Protein AF-A0A2G9UEL0-F1 (afdb_monomer_lite)

Organism: Teladorsagia circumcincta (NCBI:txid45464)

Secondary structure (DSSP, 8-state):
-PPPPPHHHHHHHHHHHHHHHHHHHHHHHTTSS-HHHHHTT-HHHHHHHHHHHHHHHHHT-TTSTT-SSS-GGGS-TTTGGGHHHHHHHHHHHHHS-HHHHHHHHHHHH-TT---

Structure (mmCIF, N/CA/C/O backbone):
data_AF-A0A2G9UEL0-F1
#
_entry.id   AF-A0A2G9UEL0-F1
#
loop_
_atom_site.group_PDB
_atom_site.id
_atom_site.type_symbol
_atom_site.label_atom_id
_atom_site.label_alt_id
_atom_site.label_comp_id
_atom_site.label_asym_id
_atom_site.label_entity_id
_atom_site.label_seq_id
_atom_site.pdbx_PDB_ins_code
_atom_site.Cartn_x
_atom_site.Cartn_y
_atom_site.Cartn_z
_atom_site.occupancy
_atom_site.B_iso_or_equiv
_atom_site.auth_seq_id
_atom_site.auth_comp_id
_atom_site.auth_asym_id
_atom_site.auth_atom_id
_atom_site.pdbx_PDB_model_num
ATOM 1 N N . MET A 1 1 ? 29.050 15.732 -5.206 1.00 53.03 1 MET A N 1
ATOM 2 C CA . MET A 1 1 ? 27.977 15.950 -6.201 1.00 53.03 1 MET A CA 1
ATOM 3 C C . MET A 1 1 ? 26.674 15.499 -5.569 1.00 53.03 1 MET A C 1
ATOM 5 O O . MET A 1 1 ? 26.683 14.445 -4.948 1.00 53.03 1 MET A O 1
ATOM 9 N N . VAL A 1 2 ? 25.602 16.292 -5.656 1.00 52.62 2 VAL A N 1
ATOM 10 C CA . VAL A 1 2 ? 24.265 15.849 -5.226 1.00 52.62 2 VAL A CA 1
ATOM 11 C C . VAL A 1 2 ? 23.753 14.884 -6.301 1.00 52.62 2 VAL A C 1
ATOM 13 O O . VAL A 1 2 ? 23.785 15.268 -7.470 1.00 52.62 2 VAL A O 1
ATOM 16 N N . PRO A 1 3 ? 23.351 13.646 -5.967 1.00 62.38 3 PRO A N 1
ATOM 17 C CA . PRO A 1 3 ? 22.778 12.731 -6.947 1.00 62.38 3 PRO A CA 1
ATOM 18 C C . PRO A 1 3 ? 21.529 13.373 -7.556 1.00 62.38 3 PRO A C 1
ATOM 20 O O . PRO A 1 3 ? 20.581 13.687 -6.835 1.00 62.38 3 PRO A O 1
ATOM 23 N N . VAL A 1 4 ? 21.545 13.617 -8.866 1.00 65.31 4 VAL A N 1
ATOM 24 C CA . VAL A 1 4 ? 20.358 14.069 -9.596 1.00 65.31 4 VAL A CA 1
ATOM 25 C C . VAL A 1 4 ? 19.590 12.814 -9.975 1.00 65.31 4 VAL A C 1
ATOM 27 O O . VAL A 1 4 ? 20.131 11.963 -10.680 1.00 65.31 4 VAL A O 1
ATOM 30 N N . LYS A 1 5 ? 18.364 12.682 -9.467 1.00 69.75 5 LYS A N 1
ATOM 31 C CA . LYS A 1 5 ? 17.497 11.552 -9.799 1.00 69.75 5 LYS A CA 1
ATOM 32 C C . LYS A 1 5 ? 17.198 11.561 -11.294 1.00 69.75 5 LYS A C 1
ATOM 34 O O . LYS A 1 5 ? 16.999 12.623 -11.889 1.00 69.75 5 LYS A O 1
ATOM 39 N N . SER A 1 6 ? 17.170 10.385 -11.909 1.00 79.69 6 SER A N 1
ATOM 40 C CA . SER A 1 6 ? 16.733 10.276 -13.301 1.00 79.69 6 SER A CA 1
ATOM 41 C C . SER A 1 6 ? 15.241 10.620 -13.436 1.00 79.69 6 SER A C 1
ATOM 43 O O . SER A 1 6 ? 14.483 10.546 -12.470 1.00 79.69 6 SER A O 1
ATOM 45 N N . VAL A 1 7 ? 14.790 10.968 -14.648 1.00 80.56 7 VAL A N 1
ATOM 46 C CA . VAL A 1 7 ? 13.355 11.197 -14.930 1.00 80.56 7 VAL A CA 1
ATOM 47 C C . VAL A 1 7 ? 12.521 9.988 -14.490 1.00 80.56 7 VAL A C 1
ATOM 49 O O . VAL A 1 7 ? 11.516 10.142 -13.811 1.00 80.56 7 VAL A O 1
ATOM 52 N N . ARG A 1 8 ? 13.020 8.775 -14.755 1.00 79.31 8 ARG A N 1
ATOM 53 C CA . ARG A 1 8 ? 12.361 7.521 -14.363 1.00 79.31 8 ARG A CA 1
ATOM 54 C C . ARG A 1 8 ? 12.251 7.345 -12.848 1.00 79.31 8 ARG A C 1
ATOM 56 O O . ARG A 1 8 ? 11.252 6.824 -12.370 1.00 79.31 8 ARG A O 1
ATOM 63 N N . GLU A 1 9 ? 13.265 7.749 -12.087 1.00 79.44 9 GLU A N 1
ATOM 64 C CA . GLU A 1 9 ? 13.215 7.704 -10.618 1.00 79.44 9 GLU A CA 1
ATOM 65 C C . GLU A 1 9 ? 12.232 8.723 -10.041 1.00 79.44 9 GLU A C 1
ATOM 67 O O . GLU A 1 9 ? 11.626 8.468 -8.998 1.00 79.44 9 GLU A O 1
ATOM 72 N N . HIS A 1 10 ? 12.085 9.875 -10.696 1.00 84.44 10 HIS A N 1
ATOM 73 C CA . HIS A 1 10 ? 11.077 10.864 -10.336 1.00 84.44 10 HIS A CA 1
ATOM 74 C C . HIS A 1 10 ? 9.666 10.349 -10.615 1.00 84.44 10 HIS A C 1
ATOM 76 O O . HIS A 1 10 ? 8.836 10.391 -9.710 1.00 84.44 10 HIS A O 1
ATOM 82 N N . ASP A 1 11 ? 9.422 9.801 -11.805 1.00 86.44 11 ASP A N 1
ATOM 83 C CA . ASP A 1 11 ? 8.124 9.228 -12.177 1.00 86.44 11 ASP A CA 1
ATOM 84 C C . ASP A 1 11 ? 7.729 8.103 -11.212 1.00 86.44 11 ASP A C 1
ATOM 86 O O . ASP A 1 11 ? 6.661 8.141 -10.607 1.00 86.44 11 ASP A O 1
ATOM 90 N N . ALA A 1 12 ? 8.654 7.182 -10.929 1.00 85.56 12 ALA A N 1
ATOM 91 C CA . ALA A 1 12 ? 8.397 6.095 -9.994 1.00 85.56 12 ALA A CA 1
ATOM 92 C C . ALA A 1 12 ? 8.111 6.581 -8.559 1.00 85.56 12 ALA A C 1
ATOM 94 O O . ALA A 1 12 ? 7.405 5.907 -7.816 1.00 85.56 12 ALA A O 1
ATOM 95 N N . GLN A 1 13 ? 8.652 7.727 -8.130 1.00 86.50 13 GLN A N 1
ATOM 96 C CA . GLN A 1 13 ? 8.309 8.332 -6.833 1.00 86.50 13 GLN A CA 1
ATOM 97 C C . GLN A 1 13 ? 6.928 8.978 -6.840 1.00 86.50 13 GLN A C 1
ATOM 99 O O . GLN A 1 13 ? 6.229 8.912 -5.827 1.00 86.50 13 GLN A O 1
ATOM 104 N N . LEU A 1 14 ? 6.536 9.587 -7.960 1.00 90.88 14 LEU A N 1
ATOM 105 C CA . LEU A 1 14 ? 5.190 10.119 -8.135 1.00 90.88 14 LEU A CA 1
ATOM 106 C C . LEU A 1 14 ? 4.157 8.99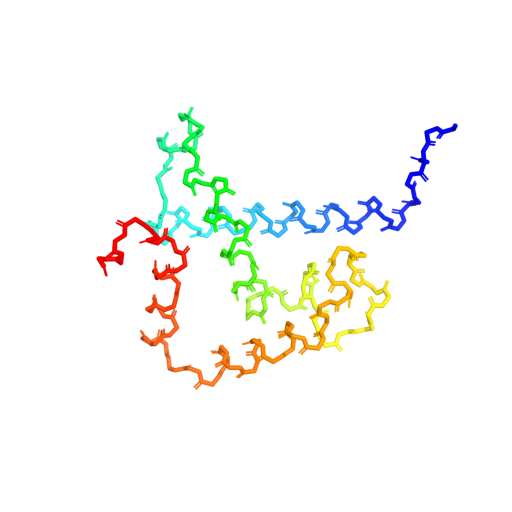3 -8.084 1.00 90.88 14 LEU A C 1
ATOM 108 O O . LEU A 1 14 ? 3.160 9.149 -7.388 1.00 90.88 14 LEU A O 1
ATOM 112 N N . ASP A 1 15 ? 4.437 7.833 -8.681 1.00 91.94 15 ASP A N 1
ATOM 113 C CA . ASP A 1 15 ? 3.547 6.668 -8.592 1.00 91.94 15 ASP A CA 1
ATOM 114 C C . ASP A 1 15 ? 3.340 6.209 -7.140 1.00 91.94 15 ASP A C 1
ATOM 116 O O . ASP A 1 15 ? 2.223 5.875 -6.739 1.00 91.94 15 ASP A O 1
ATOM 120 N N . VAL A 1 16 ? 4.392 6.231 -6.308 1.00 93.19 16 VAL A N 1
ATOM 121 C CA . VAL A 1 16 ? 4.255 5.931 -4.869 1.00 93.19 16 VAL A CA 1
ATOM 122 C C . VAL A 1 16 ? 3.408 6.986 -4.160 1.00 93.19 16 VAL A C 1
ATOM 124 O O . VAL A 1 16 ? 2.579 6.642 -3.318 1.00 93.19 16 VAL A O 1
ATOM 127 N N . ALA A 1 17 ? 3.589 8.265 -4.494 1.00 94.00 17 ALA A N 1
ATOM 128 C CA . ALA A 1 17 ? 2.796 9.345 -3.914 1.00 94.00 17 ALA A CA 1
ATOM 129 C C . ALA A 1 17 ? 1.310 9.247 -4.308 1.00 94.00 17 ALA A C 1
ATOM 131 O O . ALA A 1 17 ? 0.436 9.465 -3.464 1.00 94.00 17 ALA A O 1
ATOM 132 N N . VAL A 1 18 ? 1.020 8.866 -5.556 1.00 95.25 18 VAL A N 1
ATOM 133 C CA . VAL A 1 18 ? -0.340 8.577 -6.033 1.00 95.25 18 VAL A CA 1
ATOM 134 C C . VAL A 1 18 ? -0.926 7.406 -5.252 1.00 95.25 18 VAL A C 1
ATOM 136 O O . VAL A 1 18 ? -1.985 7.568 -4.649 1.00 95.25 18 VAL A O 1
ATOM 139 N N . LEU A 1 19 ? -0.202 6.287 -5.144 1.00 95.94 19 LEU A N 1
ATOM 140 C CA . LEU A 1 19 ? -0.636 5.128 -4.359 1.00 95.94 19 LEU A CA 1
ATOM 141 C C . LEU A 1 19 ? -0.973 5.518 -2.912 1.00 95.94 19 LEU A C 1
ATOM 143 O O . LEU A 1 19 ? -2.005 5.117 -2.381 1.00 95.94 19 LEU A O 1
ATOM 147 N N . PHE A 1 20 ? -0.128 6.316 -2.257 1.00 96.00 20 PHE A N 1
ATOM 148 C CA . PHE A 1 20 ? -0.385 6.763 -0.885 1.00 96.00 20 PHE A CA 1
ATOM 149 C C . PHE A 1 20 ? -1.616 7.665 -0.793 1.00 96.00 20 PHE A C 1
ATOM 151 O O . PHE A 1 20 ? -2.359 7.570 0.181 1.00 96.00 20 PHE A O 1
ATOM 158 N N . SER A 1 21 ? -1.864 8.496 -1.805 1.00 95.88 21 SER A N 1
ATOM 159 C CA . SER A 1 21 ? -3.047 9.359 -1.868 1.00 95.88 21 SER A CA 1
ATOM 160 C C . SER A 1 21 ? -4.333 8.541 -2.033 1.00 95.88 21 SER A C 1
ATOM 162 O O . SER A 1 21 ? -5.294 8.756 -1.296 1.00 95.88 21 SER A O 1
ATOM 16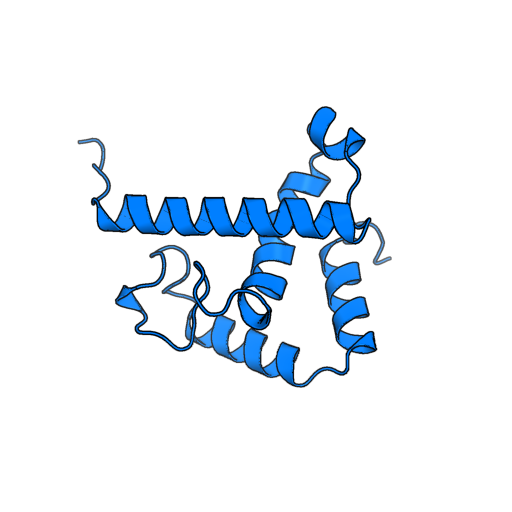4 N N . GLU A 1 22 ? -4.336 7.546 -2.924 1.00 96.25 22 GLU A N 1
ATOM 165 C CA . GLU A 1 22 ? -5.470 6.629 -3.119 1.00 96.25 22 GLU A CA 1
ATOM 166 C C . GLU A 1 22 ? -5.752 5.792 -1.864 1.00 96.25 22 GLU A C 1
ATOM 168 O O . GLU A 1 22 ? -6.900 5.553 -1.481 1.00 96.25 22 GLU A O 1
ATOM 173 N N . VAL A 1 23 ? -4.692 5.350 -1.186 1.00 96.94 23 VAL A N 1
ATOM 174 C CA . VAL A 1 23 ? -4.782 4.612 0.078 1.00 96.94 23 VAL A CA 1
ATOM 175 C C . VAL A 1 23 ? -5.312 5.506 1.194 1.00 96.94 23 VAL A C 1
ATOM 177 O O . VAL A 1 23 ? -6.173 5.064 1.949 1.00 96.94 23 VAL A O 1
ATOM 180 N N . LEU A 1 24 ? -4.858 6.755 1.291 1.00 96.19 24 LEU A N 1
ATOM 181 C CA . LEU A 1 24 ? -5.358 7.721 2.271 1.00 96.19 24 LEU A CA 1
ATOM 182 C C . LEU A 1 24 ? -6.859 7.966 2.094 1.00 96.19 24 LEU A C 1
ATOM 184 O O . LEU A 1 24 ? -7.617 7.879 3.061 1.00 96.19 24 LEU A O 1
ATOM 188 N N . GLU A 1 25 ? -7.300 8.206 0.858 1.00 95.94 25 GLU A N 1
ATOM 189 C CA . GLU A 1 25 ? -8.716 8.410 0.553 1.00 95.94 25 GLU A CA 1
ATOM 190 C C . GLU A 1 25 ? -9.550 7.172 0.910 1.00 95.94 25 GLU A C 1
ATOM 192 O O . GLU A 1 25 ? -10.606 7.274 1.544 1.00 95.94 25 GLU A O 1
ATOM 197 N N . ARG A 1 26 ? -9.062 5.978 0.557 1.00 96.12 26 ARG A N 1
ATOM 198 C CA . ARG A 1 26 ? -9.749 4.731 0.890 1.00 96.12 26 ARG A CA 1
ATOM 199 C C . ARG A 1 26 ? -9.792 4.480 2.398 1.00 96.12 26 ARG A C 1
ATOM 201 O O . ARG A 1 26 ? -10.830 4.067 2.901 1.00 96.12 26 ARG A O 1
ATOM 208 N N . ALA A 1 27 ? -8.712 4.750 3.127 1.00 95.75 27 ALA A N 1
ATOM 209 C CA . ALA A 1 27 ? -8.659 4.578 4.577 1.00 95.75 27 ALA A CA 1
ATOM 210 C C . ALA A 1 27 ? -9.665 5.488 5.298 1.00 95.75 27 ALA A C 1
ATOM 212 O O . ALA A 1 27 ? -10.313 5.039 6.243 1.00 95.75 27 ALA A O 1
ATOM 213 N N . LEU A 1 28 ? -9.861 6.718 4.809 1.00 95.50 28 LEU A N 1
ATOM 214 C CA . LEU A 1 28 ? -10.919 7.612 5.288 1.00 95.50 28 LEU A CA 1
ATOM 215 C C . LEU A 1 28 ? -12.320 7.060 4.997 1.00 95.50 28 LEU A C 1
ATOM 217 O O . LEU A 1 28 ? -13.192 7.096 5.864 1.00 95.50 28 LEU A O 1
ATOM 221 N N . ARG A 1 29 ? -12.539 6.537 3.784 1.00 95.88 29 ARG A N 1
ATOM 222 C CA . ARG A 1 29 ? -13.833 5.982 3.356 1.00 95.88 29 ARG A CA 1
ATOM 223 C C . ARG A 1 29 ? -14.234 4.734 4.144 1.00 95.88 29 ARG A C 1
ATOM 225 O O . ARG A 1 29 ? -15.405 4.560 4.451 1.00 95.88 29 ARG A O 1
ATOM 232 N N . GLU A 1 30 ? -13.264 3.886 4.470 1.00 93.62 30 GLU A N 1
ATOM 233 C CA . GLU A 1 30 ? -13.443 2.662 5.265 1.00 93.62 30 GLU A CA 1
ATOM 234 C C . GLU A 1 30 ? -13.396 2.932 6.783 1.00 93.62 30 GLU A C 1
ATOM 236 O O . GLU A 1 30 ? -13.424 1.993 7.577 1.00 93.62 30 GLU A O 1
ATOM 241 N N . HIS A 1 31 ? -13.308 4.204 7.197 1.00 93.25 31 HIS A N 1
ATOM 242 C CA . HIS A 1 31 ? -13.227 4.638 8.596 1.00 93.25 31 HIS A CA 1
ATOM 243 C C . HIS A 1 31 ? -12.071 4.002 9.395 1.00 93.25 31 HIS A C 1
ATOM 245 O O . HIS A 1 31 ? -12.178 3.820 10.606 1.00 93.25 31 HIS A O 1
ATOM 251 N N . LEU A 1 32 ? -10.960 3.671 8.727 1.00 92.44 32 LEU A N 1
ATOM 252 C CA . LEU A 1 32 ? -9.740 3.154 9.368 1.00 92.44 32 LEU A CA 1
ATOM 253 C C . LEU A 1 32 ? -8.901 4.269 10.000 1.00 92.44 32 LEU A C 1
ATOM 255 O O . LEU A 1 32 ? -8.126 4.023 10.916 1.00 92.44 32 LEU A O 1
ATOM 259 N N . ILE A 1 33 ? -9.050 5.485 9.482 1.00 93.62 33 ILE A N 1
ATOM 260 C CA . ILE A 1 33 ? -8.484 6.717 10.025 1.00 93.62 33 ILE A CA 1
ATOM 261 C C . ILE A 1 33 ? -9.545 7.811 9.957 1.00 93.62 33 ILE A C 1
ATOM 263 O O . ILE A 1 33 ? -10.502 7.732 9.180 1.00 93.62 33 ILE A O 1
ATOM 267 N N . THR A 1 34 ? -9.357 8.860 10.743 1.00 94.19 34 THR A N 1
ATOM 268 C CA . THR A 1 34 ? -10.241 10.025 10.765 1.00 94.19 34 THR A CA 1
ATOM 269 C C . THR A 1 34 ? -9.566 11.244 10.151 1.00 94.19 34 THR A C 1
ATOM 271 O O . THR A 1 34 ? -8.342 11.337 10.070 1.00 94.19 34 THR A O 1
ATOM 274 N N . LYS A 1 35 ? -10.376 12.219 9.728 1.00 94.50 35 LYS A N 1
ATOM 275 C CA . LYS A 1 35 ? -9.857 13.499 9.240 1.00 94.50 35 LYS A CA 1
ATOM 276 C C . LYS A 1 35 ? -9.106 14.266 10.333 1.00 94.50 35 LYS A C 1
ATOM 278 O O . LYS A 1 35 ? -8.092 14.882 10.040 1.00 94.50 35 LYS A O 1
ATOM 283 N N . GLU A 1 36 ? -9.562 14.169 11.580 1.00 95.50 36 GLU A N 1
ATOM 284 C CA . GLU A 1 36 ? -8.897 14.795 12.725 1.00 95.50 36 GLU A CA 1
ATOM 285 C C . GLU A 1 36 ? -7.456 14.301 12.876 1.00 95.50 36 GLU A C 1
ATOM 287 O O . GLU A 1 36 ? -6.561 15.122 13.015 1.00 95.50 36 GLU A O 1
ATOM 292 N N . GLN A 1 37 ? -7.214 12.994 12.721 1.00 93.56 37 GLN A N 1
ATOM 293 C CA . GLN A 1 37 ? -5.864 12.418 12.754 1.00 93.56 37 GLN A CA 1
ATOM 294 C C . GLN A 1 37 ? -4.955 12.946 11.635 1.00 93.56 37 GLN A C 1
ATOM 296 O O . GLN A 1 37 ? -3.745 13.057 11.815 1.00 93.56 37 GLN A O 1
ATOM 301 N N . ILE A 1 38 ? -5.517 13.283 10.472 1.00 93.56 38 ILE A N 1
ATOM 302 C CA . ILE A 1 38 ? -4.759 13.908 9.380 1.00 93.56 38 ILE A CA 1
ATOM 303 C C . ILE A 1 38 ? -4.448 15.363 9.734 1.00 93.56 38 ILE A C 1
ATOM 305 O O . ILE A 1 38 ? -3.293 15.779 9.657 1.00 93.56 38 ILE A O 1
ATOM 309 N N . ASP A 1 39 ? -5.467 16.118 10.145 1.00 94.50 39 ASP A N 1
ATOM 310 C CA . ASP A 1 39 ? -5.357 17.542 10.473 1.00 94.50 39 ASP A CA 1
ATOM 311 C C . ASP A 1 39 ? -4.429 17.776 11.685 1.00 94.50 39 ASP A C 1
ATOM 313 O O . ASP A 1 39 ? -3.754 18.803 11.766 1.00 94.50 39 ASP A O 1
ATOM 317 N N . SER A 1 40 ? -4.350 16.809 12.607 1.00 94.75 40 SER A N 1
ATOM 318 C CA . SER A 1 40 ? -3.465 16.823 13.775 1.00 94.75 40 SER A CA 1
ATOM 319 C C . SER A 1 40 ? -2.074 16.240 13.517 1.00 94.75 40 SER A C 1
ATOM 321 O O . SER A 1 40 ? -1.277 16.174 14.453 1.00 94.75 40 SER A O 1
ATOM 323 N N . PHE A 1 41 ? -1.774 15.795 12.291 1.00 91.12 41 PHE A N 1
ATOM 324 C CA . PHE A 1 41 ? -0.529 15.100 11.941 1.00 91.12 41 PHE A CA 1
ATOM 325 C C . PHE A 1 41 ? -0.233 13.895 12.852 1.00 91.12 41 PHE A C 1
ATOM 327 O O . PHE A 1 41 ? 0.906 13.692 13.278 1.00 91.12 41 PHE A O 1
ATOM 334 N N . ASP A 1 42 ? -1.261 13.105 13.175 1.00 92.56 42 ASP A N 1
ATOM 335 C CA . ASP A 1 42 ? -1.128 11.928 14.033 1.00 92.56 42 ASP A CA 1
ATOM 336 C C . ASP A 1 42 ? -0.104 10.939 13.428 1.00 92.56 42 ASP A C 1
ATOM 338 O O . ASP A 1 42 ? -0.264 10.505 12.274 1.00 92.56 42 ASP A O 1
ATOM 342 N N . PRO A 1 43 ? 0.945 10.548 14.182 1.00 90.31 43 PRO A N 1
ATOM 343 C CA . PRO A 1 43 ? 1.931 9.568 13.738 1.00 90.31 43 PRO A CA 1
ATOM 344 C C . PRO A 1 43 ? 1.323 8.256 13.233 1.00 90.31 43 PRO A C 1
ATOM 346 O O . PRO A 1 43 ? 1.914 7.607 12.363 1.00 90.31 43 PRO A O 1
ATOM 349 N N . ILE A 1 44 ? 0.140 7.866 13.722 1.00 88.25 44 ILE A N 1
ATOM 350 C CA . ILE A 1 44 ? -0.528 6.640 13.280 1.00 88.25 44 ILE A CA 1
ATOM 351 C C . ILE A 1 44 ? -0.843 6.672 11.783 1.00 88.25 44 ILE A C 1
ATOM 353 O O . ILE A 1 44 ? -0.698 5.649 11.116 1.00 88.25 44 ILE A O 1
ATOM 357 N N . VAL A 1 45 ? -1.170 7.837 11.209 1.00 91.81 45 VAL A N 1
ATOM 358 C CA . VAL A 1 45 ? -1.434 7.984 9.769 1.00 91.81 45 VAL A CA 1
ATOM 359 C C . VAL A 1 45 ? -0.149 7.740 8.978 1.00 91.81 45 VAL A C 1
ATOM 361 O O . VAL A 1 45 ? -0.152 6.998 7.994 1.00 91.81 45 VAL A O 1
ATOM 364 N N . MET A 1 46 ? 0.978 8.283 9.450 1.00 89.62 46 MET A N 1
ATOM 365 C CA . MET A 1 46 ? 2.288 8.097 8.815 1.00 89.62 46 MET A CA 1
ATOM 366 C C . MET A 1 46 ? 2.756 6.636 8.838 1.00 89.62 46 MET A C 1
ATOM 368 O O . MET A 1 46 ? 3.520 6.227 7.966 1.00 89.62 46 MET A O 1
ATOM 372 N N . ILE A 1 47 ? 2.299 5.845 9.811 1.00 89.69 47 ILE A N 1
ATOM 373 C CA . ILE A 1 47 ? 2.627 4.420 9.938 1.00 89.69 47 ILE A CA 1
ATOM 374 C C . ILE A 1 47 ? 1.639 3.546 9.156 1.00 89.69 47 ILE A C 1
ATOM 376 O O . ILE A 1 47 ? 2.051 2.612 8.464 1.00 89.69 47 ILE A O 1
ATOM 380 N N . CYS A 1 48 ? 0.341 3.829 9.255 1.00 92.62 48 CYS A N 1
ATOM 381 C CA . CYS A 1 48 ? -0.709 2.997 8.674 1.00 92.62 48 CYS A CA 1
ATOM 382 C C . CYS A 1 48 ? -0.751 3.106 7.154 1.00 92.62 48 CYS A C 1
ATOM 384 O O . CYS A 1 48 ? -0.872 2.083 6.483 1.00 92.62 48 CYS A O 1
ATOM 386 N N . ILE A 1 49 ? -0.609 4.313 6.597 1.00 95.38 49 ILE A N 1
ATOM 387 C CA . ILE A 1 49 ? -0.747 4.531 5.152 1.00 95.38 49 ILE A CA 1
ATOM 388 C C . ILE A 1 49 ? 0.286 3.745 4.340 1.00 95.38 49 ILE A C 1
ATOM 390 O O . ILE A 1 49 ? -0.135 3.008 3.448 1.00 95.38 49 ILE A O 1
ATOM 394 N N . PRO A 1 50 ? 1.598 3.766 4.650 1.00 94.50 50 PRO A N 1
ATOM 395 C CA . PRO A 1 50 ? 2.561 2.949 3.916 1.00 94.50 50 PRO A CA 1
ATOM 396 C C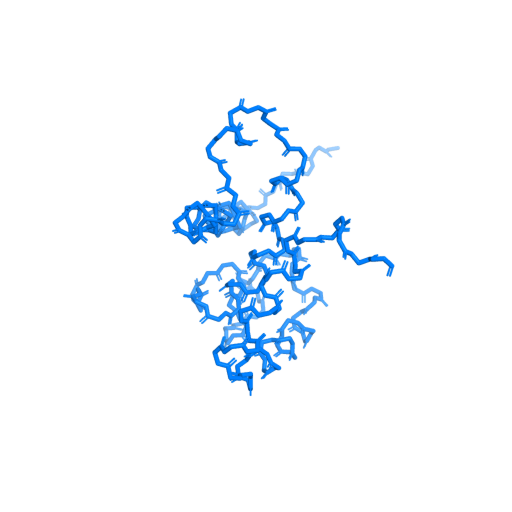 . PRO A 1 50 ? 2.256 1.450 3.978 1.00 94.50 50 PRO A C 1
ATOM 398 O O . PRO A 1 50 ? 2.478 0.731 3.007 1.00 94.50 50 PRO A O 1
ATOM 401 N N . ARG A 1 51 ? 1.723 0.953 5.100 1.00 94.56 51 ARG A N 1
ATOM 402 C CA . ARG A 1 51 ? 1.413 -0.474 5.250 1.00 94.56 51 ARG A CA 1
ATOM 403 C C . ARG A 1 51 ? 0.139 -0.872 4.514 1.00 94.56 51 ARG A C 1
ATOM 405 O O . ARG A 1 51 ? 0.125 -1.893 3.828 1.00 94.56 51 ARG A O 1
ATOM 412 N N . LEU A 1 52 ? -0.908 -0.055 4.617 1.00 96.06 52 LEU A N 1
ATOM 413 C CA . LEU A 1 52 ? -2.121 -0.213 3.821 1.00 96.06 52 LEU A CA 1
ATOM 414 C C . LEU A 1 52 ? -1.800 -0.120 2.329 1.00 96.06 52 LEU A C 1
ATOM 416 O O . LEU A 1 52 ? -2.366 -0.878 1.550 1.00 96.06 52 LEU A O 1
ATOM 420 N N . ALA A 1 53 ? -0.843 0.722 1.936 1.00 96.12 53 ALA A N 1
ATOM 421 C CA . ALA A 1 53 ? -0.382 0.819 0.559 1.00 96.12 53 ALA A CA 1
ATOM 422 C C . ALA A 1 53 ? 0.241 -0.481 0.051 1.00 96.12 53 ALA A C 1
ATOM 424 O O . ALA A 1 53 ? -0.020 -0.847 -1.090 1.00 96.12 53 ALA A O 1
ATOM 425 N N . ILE A 1 54 ? 0.973 -1.232 0.883 1.00 95.38 54 ILE A N 1
ATOM 426 C CA . ILE A 1 54 ? 1.432 -2.576 0.499 1.00 95.38 54 ILE A CA 1
ATOM 427 C C . ILE A 1 54 ? 0.242 -3.517 0.280 1.00 95.38 54 ILE A C 1
ATOM 429 O O . ILE A 1 54 ? 0.168 -4.182 -0.749 1.00 95.38 54 ILE A O 1
ATOM 433 N N . VAL A 1 55 ? -0.706 -3.575 1.220 1.00 95.69 55 VAL A N 1
ATOM 434 C CA . VAL A 1 55 ? -1.840 -4.512 1.132 1.00 95.69 55 VAL A CA 1
ATOM 435 C C . VAL A 1 55 ? -2.748 -4.174 -0.049 1.00 95.69 55 VAL A C 1
ATOM 437 O O . VAL A 1 55 ? -3.018 -5.033 -0.883 1.00 95.69 55 VAL A O 1
ATOM 440 N N . TRP A 1 56 ? -3.216 -2.930 -0.130 1.00 96.19 56 TRP A N 1
ATOM 441 C CA . TRP A 1 56 ? -4.139 -2.468 -1.164 1.00 96.19 56 TRP A CA 1
ATOM 442 C C . TRP A 1 56 ? -3.469 -2.270 -2.517 1.00 96.19 56 TRP A C 1
ATOM 444 O O . TRP A 1 56 ? -4.082 -2.605 -3.525 1.00 96.19 56 TRP A O 1
ATOM 454 N N . GLY A 1 57 ? -2.213 -1.825 -2.557 1.00 95.88 57 GLY A N 1
ATOM 455 C CA . GLY A 1 57 ? -1.433 -1.736 -3.792 1.00 95.88 57 GLY A CA 1
ATOM 456 C C . GLY A 1 57 ? -1.328 -3.067 -4.521 1.00 95.88 57 GLY A C 1
ATOM 457 O O . GLY A 1 57 ? -1.470 -3.106 -5.735 1.00 95.88 57 GLY A O 1
ATOM 458 N N . LEU A 1 58 ? -1.184 -4.171 -3.786 1.00 95.62 58 LEU A N 1
ATOM 459 C CA . LEU A 1 58 ? -1.065 -5.500 -4.385 1.00 95.62 58 LEU A CA 1
ATOM 460 C C . LEU A 1 58 ? -2.392 -6.100 -4.878 1.00 95.62 58 LEU A C 1
ATOM 462 O O . LEU A 1 58 ? -2.352 -7.023 -5.689 1.00 95.62 58 LEU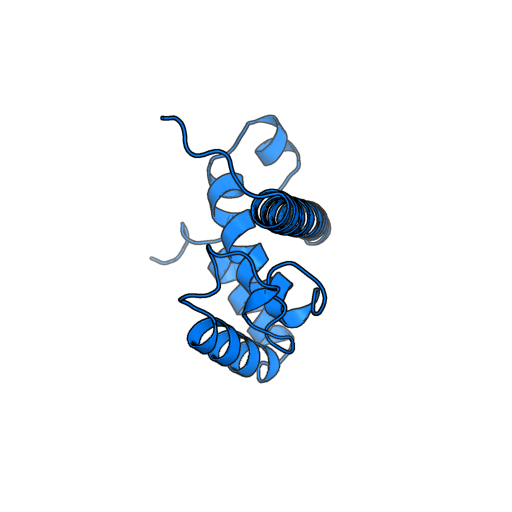 A O 1
ATOM 466 N N . ILE A 1 59 ? -3.548 -5.635 -4.387 1.00 94.88 59 ILE A N 1
ATOM 467 C CA . ILE A 1 59 ? -4.855 -6.266 -4.677 1.00 94.88 59 ILE A CA 1
ATOM 468 C C . ILE A 1 59 ? -5.851 -5.363 -5.413 1.00 94.88 59 ILE A C 1
ATOM 470 O O . ILE A 1 59 ? -6.712 -5.875 -6.120 1.00 94.88 59 ILE A O 1
ATOM 474 N N . TYR A 1 60 ? -5.768 -4.042 -5.241 1.00 93.06 60 TYR A N 1
ATOM 475 C CA . TYR A 1 60 ? -6.726 -3.080 -5.797 1.00 93.06 60 TYR A CA 1
ATOM 476 C C . TYR A 1 60 ? -6.116 -2.149 -6.847 1.00 93.06 60 TYR A C 1
ATOM 478 O O . TYR A 1 60 ? -6.867 -1.606 -7.653 1.00 93.06 60 TYR A O 1
ATOM 486 N N . TYR A 1 61 ? -4.788 -1.995 -6.870 1.00 91.19 61 TYR A N 1
ATOM 487 C CA . TYR A 1 61 ? -4.085 -1.081 -7.776 1.00 91.19 61 TYR A CA 1
ATOM 488 C C . TYR A 1 61 ? -3.066 -1.837 -8.650 1.00 91.19 61 TYR A C 1
ATOM 490 O O . TYR A 1 61 ? -1.863 -1.593 -8.544 1.00 91.19 61 TYR A O 1
ATOM 498 N N . PRO A 1 62 ? -3.522 -2.773 -9.512 1.00 82.06 62 PRO A N 1
ATOM 499 C CA . PRO A 1 62 ? -2.638 -3.655 -10.276 1.00 82.06 62 PRO A CA 1
ATOM 500 C C . PRO A 1 62 ? -1.727 -2.908 -11.255 1.00 82.06 62 PRO A C 1
ATOM 502 O O . PRO A 1 62 ? -0.652 -3.402 -11.547 1.00 82.06 62 PRO A O 1
ATOM 505 N N . GLU A 1 63 ? -2.109 -1.710 -11.705 1.00 85.88 63 GLU A N 1
ATOM 506 C CA . GLU A 1 63 ? -1.297 -0.854 -12.586 1.00 85.88 63 GLU A CA 1
ATOM 507 C C . GLU A 1 63 ? -0.522 0.240 -11.830 1.00 85.88 63 GLU A C 1
ATOM 509 O O . GLU A 1 63 ? 0.074 1.120 -12.443 1.00 85.88 63 GLU A O 1
ATOM 514 N N . GLY A 1 64 ? -0.552 0.220 -10.494 1.00 88.50 64 GLY A N 1
ATOM 515 C CA . GLY A 1 64 ? 0.101 1.224 -9.658 1.00 88.50 64 GLY A CA 1
ATO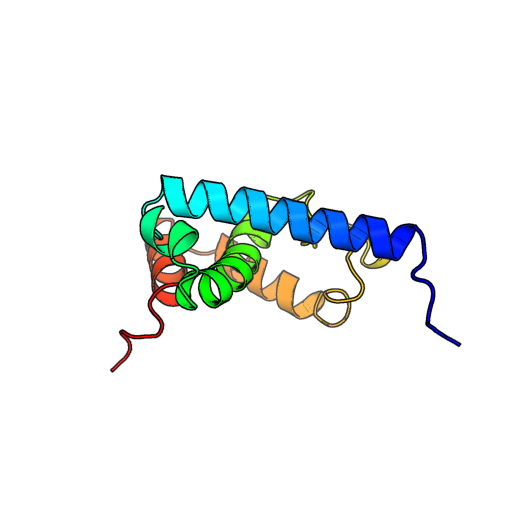M 516 C C . GLY A 1 64 ? 1.570 0.913 -9.356 1.00 88.50 64 GLY A C 1
ATOM 517 O O . GLY A 1 64 ? 2.179 -0.010 -9.897 1.00 88.50 64 GLY A O 1
ATOM 518 N N . ALA A 1 65 ? 2.131 1.641 -8.386 1.00 92.19 65 ALA A N 1
ATOM 519 C CA . ALA A 1 65 ? 3.541 1.535 -7.991 1.00 92.19 65 ALA A CA 1
ATOM 520 C C . ALA A 1 65 ? 3.996 0.137 -7.514 1.00 92.19 65 ALA A C 1
ATOM 522 O O . ALA A 1 65 ? 5.199 -0.124 -7.424 1.00 92.19 65 ALA A O 1
ATOM 523 N N . LEU A 1 66 ? 3.047 -0.745 -7.176 1.00 93.88 66 LEU A N 1
ATOM 524 C CA . LEU A 1 66 ? 3.277 -2.124 -6.735 1.00 93.88 66 LEU A CA 1
ATOM 525 C C . LEU A 1 66 ? 2.811 -3.168 -7.762 1.00 93.88 66 LEU A C 1
ATOM 527 O O . LEU A 1 66 ? 2.506 -4.298 -7.381 1.00 93.88 66 LEU A O 1
ATOM 531 N N . ASN A 1 67 ? 2.770 -2.818 -9.051 1.00 91.94 67 ASN A N 1
ATOM 532 C CA . ASN A 1 67 ? 2.490 -3.774 -10.119 1.00 91.94 67 ASN A CA 1
ATOM 533 C C . ASN A 1 67 ? 3.571 -4.870 -10.171 1.00 91.94 67 ASN A C 1
ATOM 535 O O . ASN A 1 67 ? 4.672 -4.650 -10.674 1.00 91.94 67 ASN A O 1
ATOM 539 N N . VAL A 1 68 ? 3.236 -6.063 -9.672 1.00 92.75 68 VAL A N 1
ATOM 540 C CA . VAL A 1 68 ? 4.114 -7.246 -9.685 1.00 92.75 68 VAL A CA 1
ATOM 541 C C . VAL A 1 68 ? 3.757 -8.270 -10.775 1.00 92.75 68 VAL A C 1
ATOM 543 O O . VAL A 1 68 ? 4.266 -9.393 -10.742 1.00 92.75 68 VAL A O 1
ATOM 546 N N . ASP A 1 69 ? 2.888 -7.897 -11.722 1.00 89.69 69 ASP A N 1
ATOM 547 C CA . ASP A 1 69 ? 2.636 -8.637 -12.971 1.00 89.69 69 ASP A CA 1
ATOM 548 C C . ASP A 1 69 ? 3.480 -8.111 -14.140 1.00 89.69 69 ASP A C 1
ATOM 550 O O . ASP A 1 69 ? 3.741 -8.841 -15.098 1.00 89.69 69 ASP A O 1
ATOM 554 N N . GLY A 1 70 ? 3.914 -6.850 -14.064 1.00 86.69 70 GLY A N 1
ATOM 555 C CA . GLY A 1 70 ? 4.763 -6.207 -15.061 1.00 86.69 70 GLY A CA 1
ATOM 556 C C . GLY A 1 70 ? 6.272 -6.451 -14.880 1.00 86.69 70 GLY A C 1
ATOM 557 O O . GLY A 1 70 ? 6.715 -7.069 -13.911 1.00 86.69 70 GLY A O 1
ATOM 558 N N . PRO A 1 71 ? 7.102 -5.940 -15.810 1.00 86.88 71 PRO A N 1
ATOM 559 C CA . PRO A 1 71 ? 8.561 -5.973 -15.695 1.00 86.88 71 PRO A CA 1
ATOM 560 C C . PRO A 1 71 ? 9.065 -5.255 -14.432 1.00 86.88 71 PRO A C 1
ATOM 562 O O . PRO A 1 71 ? 8.606 -4.156 -14.110 1.00 86.88 71 PRO A O 1
ATOM 565 N N . GLN A 1 72 ? 10.061 -5.826 -13.743 1.00 87.31 72 GLN A N 1
ATOM 566 C CA . GLN A 1 72 ? 10.614 -5.257 -12.501 1.00 87.31 72 GLN A CA 1
ATOM 567 C C . GLN A 1 72 ? 11.216 -3.861 -12.722 1.00 87.31 72 GLN A C 1
ATOM 569 O O . GLN A 1 72 ? 11.233 -3.028 -11.818 1.00 87.31 72 GLN A O 1
ATOM 574 N N . GLU A 1 73 ? 11.691 -3.582 -13.934 1.00 85.25 73 GLU A N 1
ATOM 575 C CA . GLU A 1 73 ? 12.286 -2.312 -14.348 1.00 85.25 73 GLU A CA 1
ATOM 576 C C . GLU A 1 73 ? 11.283 -1.150 -14.336 1.00 85.25 73 GLU A C 1
ATOM 578 O O . GLU A 1 73 ? 11.698 0.013 -14.299 1.00 85.25 73 GLU A O 1
ATOM 583 N N . ASN A 1 74 ? 9.982 -1.454 -14.364 1.00 83.56 74 ASN A N 1
ATOM 584 C CA . ASN A 1 74 ? 8.912 -0.461 -14.292 1.00 83.56 74 ASN A CA 1
ATOM 585 C C . ASN A 1 74 ? 8.562 -0.099 -12.846 1.00 83.56 74 ASN A C 1
ATOM 587 O O . ASN A 1 74 ? 8.034 0.978 -12.599 1.00 83.56 74 ASN A O 1
ATOM 591 N N . MET A 1 75 ? 8.897 -0.956 -11.878 1.00 87.06 75 MET A N 1
ATOM 592 C CA . MET A 1 75 ? 8.694 -0.643 -10.468 1.00 87.06 75 MET A CA 1
ATOM 593 C C . MET A 1 75 ? 9.743 0.344 -9.954 1.00 87.06 75 MET A C 1
ATOM 595 O O . MET A 1 75 ? 10.884 0.393 -10.434 1.00 87.06 75 MET A O 1
ATOM 599 N N . SER A 1 76 ? 9.371 1.077 -8.905 1.00 86.75 76 SER A N 1
ATOM 600 C CA . SER A 1 76 ? 10.297 1.908 -8.136 1.00 86.75 76 SER A CA 1
ATOM 601 C C . SER A 1 76 ? 11.466 1.086 -7.594 1.00 86.75 76 SER A C 1
ATOM 603 O O . SER A 1 76 ? 11.281 -0.016 -7.072 1.00 86.75 76 SER A O 1
ATOM 605 N N . GLU A 1 77 ? 12.675 1.646 -7.663 1.00 87.44 77 GLU A N 1
ATOM 606 C CA . GLU A 1 77 ? 13.903 1.036 -7.132 1.00 87.44 77 GLU A CA 1
ATOM 607 C C . GLU A 1 77 ? 13.797 0.672 -5.652 1.00 87.44 77 GLU A C 1
ATOM 609 O O . GLU A 1 77 ? 14.423 -0.286 -5.207 1.00 87.44 77 GLU A O 1
ATOM 614 N N . MET A 1 78 ? 12.946 1.383 -4.910 1.00 87.88 78 MET A N 1
ATOM 615 C CA . MET A 1 78 ? 12.623 1.075 -3.520 1.00 87.88 78 MET A CA 1
ATOM 616 C C . MET A 1 78 ? 12.012 -0.326 -3.354 1.00 87.88 78 MET A C 1
ATOM 618 O O . MET A 1 78 ? 12.274 -0.999 -2.360 1.00 87.88 78 MET A O 1
ATOM 622 N N . PHE A 1 79 ? 11.203 -0.775 -4.317 1.00 91.44 79 PHE A N 1
ATOM 623 C CA . PHE A 1 79 ? 10.451 -2.028 -4.236 1.00 91.44 79 PHE A CA 1
ATOM 624 C C . PHE A 1 79 ? 11.073 -3.175 -5.033 1.00 91.44 79 PHE A C 1
ATOM 626 O O . PHE A 1 79 ? 10.839 -4.333 -4.682 1.00 91.44 79 PHE A O 1
ATOM 633 N N . ARG A 1 80 ? 11.895 -2.891 -6.059 1.00 91.50 80 ARG A N 1
ATOM 634 C CA . ARG A 1 80 ? 12.543 -3.925 -6.895 1.00 91.50 80 ARG A CA 1
ATOM 635 C C . ARG A 1 80 ? 13.254 -5.022 -6.087 1.00 91.50 80 ARG A C 1
ATOM 637 O O . ARG A 1 80 ? 13.007 -6.193 -6.379 1.00 91.50 80 ARG A O 1
ATOM 644 N N . PRO A 1 81 ? 14.050 -4.720 -5.036 1.00 94.38 81 PRO A N 1
ATOM 645 C CA . PRO A 1 81 ? 14.706 -5.756 -4.231 1.00 94.38 81 PRO A CA 1
ATOM 646 C C . PRO A 1 81 ? 13.728 -6.739 -3.567 1.00 94.38 81 PRO A C 1
ATOM 648 O O . PRO A 1 81 ? 14.102 -7.861 -3.232 1.00 94.38 81 PRO A O 1
ATOM 651 N N . TYR A 1 82 ? 12.468 -6.334 -3.392 1.00 94.81 82 TYR A N 1
ATOM 652 C CA . TYR A 1 82 ? 11.426 -7.090 -2.703 1.00 94.81 82 TYR A CA 1
ATOM 653 C C . TYR A 1 82 ? 10.400 -7.710 -3.658 1.00 94.81 82 TYR A C 1
ATOM 655 O O . TYR A 1 82 ? 9.417 -8.278 -3.188 1.00 94.81 82 TYR A O 1
ATOM 663 N N . TYR A 1 83 ? 10.616 -7.667 -4.977 1.00 93.69 83 TYR A N 1
ATOM 664 C CA . TYR A 1 83 ? 9.651 -8.134 -5.983 1.00 93.69 83 TYR A CA 1
ATOM 665 C C . TYR A 1 83 ? 9.108 -9.546 -5.706 1.00 93.69 83 TYR A C 1
ATOM 667 O O . TYR A 1 83 ? 7.900 -9.772 -5.695 1.00 93.69 83 TYR A O 1
ATOM 675 N N . SER A 1 84 ? 9.997 -10.507 -5.419 1.00 94.56 84 SER A N 1
ATOM 676 C CA . SER A 1 84 ? 9.608 -11.892 -5.104 1.00 94.56 84 SER A CA 1
ATOM 677 C C . SER A 1 84 ? 8.763 -11.984 -3.827 1.00 94.56 84 SER A C 1
ATOM 679 O O . SER A 1 84 ? 7.814 -12.765 -3.761 1.00 94.56 84 SER A O 1
ATOM 681 N N . LEU A 1 85 ? 9.086 -11.173 -2.816 1.00 96.62 85 LEU A N 1
ATOM 682 C CA . LEU A 1 85 ? 8.338 -11.115 -1.563 1.00 96.62 85 LEU A CA 1
ATOM 683 C C . LEU A 1 85 ? 6.952 -10.500 -1.780 1.00 96.62 85 LEU A C 1
ATOM 685 O O . LEU A 1 85 ? 5.966 -11.079 -1.336 1.00 96.62 85 LEU A O 1
ATOM 689 N N . LEU A 1 86 ? 6.869 -9.383 -2.502 1.00 96.00 86 LEU A N 1
ATOM 690 C CA . LEU A 1 86 ? 5.610 -8.717 -2.840 1.00 96.00 86 LEU A CA 1
ATOM 691 C C . LEU A 1 86 ? 4.682 -9.645 -3.632 1.00 96.00 86 LEU A C 1
ATOM 693 O O . LEU A 1 86 ? 3.504 -9.759 -3.304 1.00 96.00 86 LEU A O 1
ATOM 697 N N . ASN A 1 87 ? 5.229 -10.402 -4.586 1.00 95.44 87 ASN A N 1
ATOM 698 C CA . ASN A 1 87 ? 4.488 -11.434 -5.311 1.00 95.44 87 ASN A CA 1
ATOM 699 C C . ASN A 1 87 ? 3.922 -12.522 -4.381 1.00 95.44 87 ASN A C 1
ATOM 701 O O . ASN A 1 87 ? 2.755 -12.899 -4.490 1.00 95.44 87 ASN A O 1
ATOM 705 N N . LYS A 1 88 ? 4.723 -13.014 -3.425 1.00 96.81 88 LYS A N 1
ATOM 706 C CA . LYS A 1 88 ? 4.257 -13.995 -2.428 1.00 96.81 88 LYS A CA 1
ATOM 707 C C . LYS A 1 88 ? 3.161 -13.417 -1.534 1.00 96.81 88 LYS A C 1
ATOM 709 O O . LYS A 1 88 ? 2.156 -14.086 -1.318 1.00 96.81 88 LYS A O 1
ATOM 714 N N . ILE A 1 89 ? 3.339 -12.188 -1.045 1.00 96.06 89 ILE A N 1
ATOM 715 C CA . ILE A 1 89 ? 2.344 -11.488 -0.222 1.00 96.06 89 ILE A CA 1
ATOM 716 C C . ILE A 1 89 ? 1.035 -11.351 -0.999 1.00 96.06 89 ILE A C 1
ATOM 718 O O . ILE A 1 89 ? -0.010 -11.727 -0.479 1.00 96.06 89 ILE A O 1
ATOM 722 N N . ARG A 1 90 ? 1.083 -10.901 -2.257 1.00 95.75 90 ARG A N 1
ATOM 723 C CA . ARG A 1 90 ? -0.103 -10.790 -3.112 1.00 95.75 90 ARG A CA 1
ATOM 724 C C . ARG A 1 90 ? -0.834 -12.119 -3.252 1.00 95.75 90 ARG A C 1
ATOM 726 O O . ARG A 1 90 ? -2.040 -12.169 -3.049 1.00 95.75 90 ARG A O 1
ATOM 733 N N . ASN A 1 91 ? -0.114 -13.196 -3.560 1.00 96.12 91 ASN A N 1
ATOM 734 C CA . ASN A 1 91 ? -0.726 -14.512 -3.734 1.00 96.12 91 ASN A CA 1
ATOM 735 C C . ASN A 1 91 ? -1.405 -15.000 -2.447 1.00 96.12 91 ASN A C 1
ATOM 737 O O . ASN A 1 91 ? -2.488 -15.576 -2.508 1.00 96.12 91 ASN A O 1
ATOM 741 N N . LEU A 1 92 ? -0.801 -14.733 -1.285 1.00 96.94 92 LEU A N 1
ATOM 742 C CA . LEU A 1 92 ? -1.419 -15.026 0.008 1.00 96.94 92 LEU A CA 1
ATOM 743 C C . LEU A 1 92 ? -2.671 -14.173 0.235 1.00 96.94 92 LEU A C 1
ATOM 745 O O . LEU A 1 92 ? -3.698 -14.723 0.611 1.00 96.94 92 LEU A O 1
ATOM 749 N N . LEU A 1 93 ? -2.613 -12.865 -0.034 1.00 96.31 93 LEU A N 1
ATOM 750 C CA . LEU A 1 93 ? -3.754 -11.955 0.115 1.00 96.31 93 LEU A CA 1
ATOM 751 C C . LEU A 1 93 ? -4.932 -12.349 -0.788 1.00 96.31 93 LEU A C 1
ATOM 753 O O . LEU A 1 93 ? -6.070 -12.335 -0.331 1.00 96.31 93 LEU A O 1
ATOM 757 N N . LEU A 1 94 ? -4.668 -12.739 -2.039 1.00 95.31 94 LEU A N 1
ATOM 758 C CA . LEU A 1 94 ? -5.693 -13.179 -2.994 1.00 95.31 94 LEU A CA 1
ATOM 759 C C . LEU A 1 94 ? -6.309 -14.540 -2.638 1.00 95.31 94 LEU A C 1
ATOM 761 O O . LEU A 1 94 ? -7.418 -14.839 -3.076 1.00 95.31 94 LEU A O 1
ATOM 765 N N . ALA A 1 95 ? -5.619 -15.361 -1.842 1.00 97.06 95 ALA A N 1
ATOM 766 C CA . ALA A 1 95 ? -6.147 -16.631 -1.347 1.00 97.06 95 ALA A CA 1
ATOM 767 C C . ALA A 1 95 ? -7.087 -16.468 -0.136 1.00 97.06 95 ALA A C 1
ATOM 769 O O . ALA A 1 95 ? -7.780 -17.420 0.230 1.00 97.06 95 ALA A O 1
ATOM 770 N N . LEU A 1 96 ? -7.115 -15.287 0.494 1.00 96.88 96 LEU A N 1
ATOM 771 C CA . LEU A 1 96 ? -7.956 -15.011 1.657 1.00 96.88 96 LEU A CA 1
ATOM 772 C C . LEU A 1 96 ? -9.418 -14.795 1.265 1.00 96.88 96 LEU A C 1
ATOM 774 O O . LEU A 1 96 ? -9.746 -14.158 0.264 1.00 96.88 96 LEU A O 1
ATOM 778 N N . LYS A 1 97 ? -10.326 -15.240 2.133 1.00 97.12 97 LYS A N 1
ATOM 779 C CA . LYS A 1 97 ? -11.738 -14.855 2.057 1.00 97.12 97 LYS A CA 1
ATOM 780 C C . LYS A 1 97 ? -11.900 -13.379 2.448 1.00 97.12 97 LYS A C 1
ATOM 782 O O . LYS A 1 97 ? -11.121 -12.871 3.257 1.00 97.12 97 LYS A O 1
ATOM 787 N N . PRO A 1 98 ? -12.974 -12.698 2.005 1.00 94.44 98 PRO A N 1
ATOM 788 C CA . PRO A 1 98 ? -13.181 -11.275 2.297 1.00 94.44 98 PRO A CA 1
ATOM 789 C C . PRO A 1 98 ? -13.096 -10.904 3.788 1.00 94.44 98 PRO A C 1
ATOM 791 O O . PRO A 1 98 ? -12.507 -9.890 4.152 1.00 94.44 98 PRO A O 1
ATOM 794 N N . HIS A 1 99 ? -13.631 -11.748 4.675 1.00 94.94 99 HIS A N 1
ATOM 795 C CA . HIS A 1 99 ? -13.583 -11.506 6.120 1.00 94.94 99 HIS A CA 1
ATOM 796 C C . HIS A 1 99 ? -12.188 -11.721 6.732 1.00 94.94 99 HIS A C 1
ATOM 798 O O . HIS A 1 99 ? -11.884 -11.140 7.771 1.00 94.94 99 HIS A O 1
ATOM 804 N N . GLU A 1 100 ? -11.345 -12.559 6.125 1.00 95.94 100 GLU A N 1
ATOM 805 C CA . GLU A 1 100 ? -9.957 -12.776 6.549 1.00 95.94 100 GLU A CA 1
ATOM 806 C C . GLU A 1 100 ? -9.088 -11.603 6.095 1.00 95.94 100 GLU A C 1
ATOM 808 O O . GLU A 1 100 ? -8.316 -11.068 6.888 1.00 95.94 100 GLU A O 1
ATOM 813 N N . LEU A 1 101 ? -9.297 -11.128 4.864 1.00 94.88 101 LEU A N 1
ATOM 814 C CA . LEU A 1 101 ? -8.648 -9.924 4.353 1.00 94.88 101 LEU A CA 1
ATOM 815 C C . LEU A 1 101 ? -8.974 -8.698 5.218 1.00 94.88 101 LEU A C 1
ATOM 817 O O . LEU A 1 101 ? -8.077 -7.932 5.563 1.00 94.88 101 LEU A O 1
ATOM 821 N N . LEU A 1 102 ? -10.234 -8.541 5.639 1.00 92.94 102 LEU A N 1
ATOM 822 C CA . LEU A 1 102 ? -10.626 -7.455 6.540 1.00 92.94 102 LEU A CA 1
ATOM 823 C C . LEU A 1 102 ? -9.889 -7.521 7.889 1.00 92.94 102 LEU A C 1
ATOM 825 O O . LEU A 1 102 ? -9.518 -6.484 8.435 1.00 92.94 102 LEU A O 1
ATOM 829 N N . LYS A 1 103 ? -9.640 -8.724 8.426 1.00 93.62 103 LYS A N 1
ATOM 830 C CA . LYS A 1 103 ? -8.838 -8.891 9.650 1.00 93.62 103 LYS A CA 1
ATOM 831 C C . LYS A 1 103 ? -7.390 -8.460 9.437 1.00 93.62 103 LYS A C 1
ATOM 833 O O . LYS A 1 103 ? -6.845 -7.789 10.304 1.00 93.62 103 LYS A O 1
ATOM 838 N N . VAL A 1 104 ? -6.790 -8.805 8.295 1.00 93.81 104 VAL A N 1
ATOM 839 C CA . VAL A 1 104 ? -5.427 -8.368 7.947 1.00 93.81 104 VAL A CA 1
ATOM 840 C C . VAL A 1 104 ? -5.355 -6.847 7.848 1.00 93.81 104 VAL A C 1
ATOM 842 O O . VAL A 1 104 ? -4.466 -6.249 8.443 1.00 93.81 104 VAL A O 1
ATOM 845 N N . ILE A 1 105 ? -6.309 -6.216 7.156 1.00 93.12 105 ILE A N 1
ATOM 846 C CA . ILE A 1 105 ? -6.379 -4.752 7.024 1.00 93.12 105 ILE A CA 1
ATOM 847 C C . ILE A 1 105 ? -6.432 -4.086 8.402 1.00 93.12 105 ILE A C 1
ATOM 849 O O . ILE A 1 105 ? -5.654 -3.176 8.667 1.00 93.12 105 ILE A O 1
ATOM 853 N N . ARG A 1 106 ? -7.297 -4.575 9.297 1.00 91.56 106 ARG A N 1
ATOM 854 C CA . ARG A 1 106 ? -7.416 -4.046 10.664 1.00 91.56 106 ARG A CA 1
ATOM 855 C C . ARG A 1 106 ? -6.134 -4.253 11.465 1.00 91.56 106 ARG A C 1
ATOM 857 O O . ARG A 1 106 ? -5.623 -3.308 12.039 1.00 91.56 106 ARG A O 1
ATOM 864 N N . TYR A 1 107 ? -5.542 -5.445 11.408 1.00 90.38 107 TYR A N 1
ATOM 865 C CA . TYR A 1 107 ? -4.275 -5.732 12.090 1.00 90.38 107 TYR A CA 1
ATOM 866 C C . TYR A 1 107 ? -3.126 -4.822 11.631 1.00 90.38 107 TYR A C 1
ATOM 868 O O . TYR A 1 107 ? -2.287 -4.411 12.427 1.00 90.38 107 TYR A O 1
ATOM 876 N N . VAL A 1 108 ? -3.088 -4.493 10.340 1.00 88.75 108 VAL 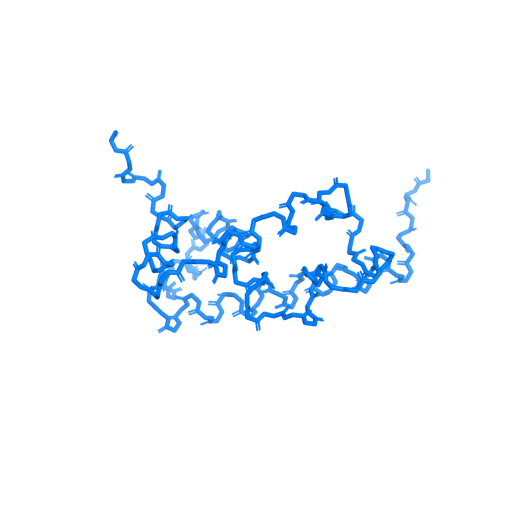A N 1
ATOM 877 C CA . VAL A 1 108 ? -2.075 -3.604 9.763 1.00 88.75 108 VAL A CA 1
ATOM 878 C C . VAL A 1 108 ? -2.193 -2.163 10.286 1.00 88.75 108 VAL A C 1
ATOM 880 O O . VAL A 1 108 ? -1.170 -1.475 10.390 1.00 88.75 108 VAL A O 1
ATOM 883 N N . VAL A 1 109 ? -3.411 -1.737 10.637 1.00 88.25 109 VAL A N 1
ATOM 884 C CA . VAL A 1 109 ? -3.724 -0.426 11.228 1.00 88.25 109 VAL A CA 1
ATOM 885 C C . VAL A 1 109 ? -3.518 -0.434 12.752 1.00 88.25 109 VAL A C 1
ATOM 887 O O . VAL A 1 109 ? -2.856 0.448 13.288 1.00 88.25 109 VAL A O 1
ATOM 890 N N . ASP A 1 110 ? -3.990 -1.471 13.444 1.00 81.12 110 ASP A N 1
ATOM 891 C CA . ASP A 1 110 ? -4.170 -1.509 14.904 1.00 81.12 110 ASP A CA 1
ATOM 892 C C . ASP A 1 110 ? -2.927 -1.964 15.711 1.00 81.12 110 ASP A C 1
ATOM 894 O O . ASP A 1 110 ? -3.075 -2.604 16.753 1.00 81.12 110 ASP A O 1
ATOM 898 N N . LEU A 1 111 ? -1.681 -1.672 15.307 1.00 60.62 111 LEU A N 1
ATOM 899 C CA . LEU A 1 111 ? -0.490 -2.176 16.040 1.00 60.62 111 LEU A CA 1
ATOM 900 C C . LEU A 1 111 ? -0.281 -1.622 17.475 1.00 60.62 111 LEU A C 1
ATOM 902 O O . LEU A 1 111 ? 0.737 -1.930 18.090 1.00 60.62 111 LEU A O 1
ATOM 906 N N . GLU A 1 112 ? -1.243 -0.900 18.054 1.00 50.06 112 GLU A N 1
ATOM 907 C CA . GLU A 1 112 ? -1.306 -0.624 19.502 1.00 50.06 112 GLU A CA 1
ATOM 908 C C . GLU A 1 112 ? -2.196 -1.617 20.289 1.00 50.06 112 GLU A C 1
ATOM 910 O O . GLU A 1 112 ? -2.285 -1.529 21.510 1.00 50.06 112 GLU A O 1
ATOM 915 N N . GLY A 1 113 ? -2.841 -2.589 19.625 1.00 45.34 113 GLY A N 1
ATOM 916 C CA . GLY A 1 113 ? -3.835 -3.492 20.230 1.00 45.34 113 GLY A CA 1
ATOM 917 C C . GLY A 1 113 ? -3.472 -4.981 20.287 1.00 45.34 113 GLY A C 1
ATOM 918 O O . GLY A 1 113 ? -4.332 -5.801 20.616 1.00 45.34 113 GLY A O 1
ATOM 919 N N . ALA A 1 114 ? -2.237 -5.365 19.962 1.00 37.91 114 ALA A N 1
ATOM 920 C CA . ALA A 1 114 ? -1.745 -6.719 20.209 1.00 37.91 114 ALA A CA 1
ATOM 921 C C . ALA A 1 114 ? -1.016 -6.745 21.561 1.00 37.91 114 ALA A C 1
ATOM 923 O O . ALA A 1 114 ? 0.179 -6.465 21.619 1.00 37.91 114 ALA A O 1
ATOM 924 N N . ASN A 1 115 ? -1.776 -7.023 22.628 1.00 35.50 115 ASN A N 1
ATOM 925 C CA . ASN A 1 115 ? -1.247 -7.441 23.935 1.00 35.50 115 ASN A CA 1
ATOM 926 C C . ASN A 1 115 ? -0.150 -8.505 23.795 1.00 35.50 115 ASN A C 1
ATOM 928 O O . ASN A 1 115 ? -0.365 -9.457 23.006 1.00 35.50 115 ASN A O 1
#

Sequence (115 aa):
MVPVKSVREHDAQLDVAVLFSEVLERALREHLITKEQIDSFDPIVMICIPRLAIVWGLIYYPEGALNVDGPQENMSEMFRPYYSLLNKIRNLLLALKPHELLKVIRYVVDLEGAN

pLDDT: mean 88.8, std 12.19, range [35.5, 97.12]

InterPro domains:
  IPR051118 Lateral signaling target protein 2 [PTHR46465] (1-106)

Radius of gyration: 15.27 Å; chains: 1; bounding box: 42×34×40 Å

Foldseek 3Di:
DPDDDDPLLVVLVVLVVVLLVVLLVVCCVVVLDHPVCVVVVPVLSVQLSVLSSLLCCLPPVCVTLLPLVDDLSNHHPVCSVCSVVSVVSSVVLVPDDPVVNVVVSNCSSPVVPDD